Protein AF-A0A7S3LMA9-F1 (afdb_monomer_lite)

Organism: NCBI:txid215587

InterPro domains:
  IPR025423 TMEM205-like [PF13664] (25-108)

Secondary structure (DSSP, 8-state):
--HHHHHHHHHHHHHHHHHHHHHHHHHHHHHTSHHHHHHH-HHHHHHHHHHHHHHHHHHHHHHHHHHHHHHHHHTTT-TT-HHHHHHHHHHHHHHHIIIIIHHHHHHHHHHHHHSTT-----HHHHHHHSSS-HHHHHHHHHHHHHHHHHHHHHHHHHHH-

Structure (mmCIF, N/CA/C/O backbone):
data_AF-A0A7S3LMA9-F1
#
_entry.id   AF-A0A7S3LMA9-F1
#
loop_
_atom_site.group_PDB
_atom_site.id
_atom_site.type_symbol
_atom_site.label_atom_id
_atom_site.label_alt_id
_atom_site.label_comp_id
_atom_site.label_asym_id
_atom_site.label_entity_id
_atom_site.label_seq_id
_atom_site.pdbx_PDB_ins_code
_atom_site.Cartn_x
_atom_site.Cartn_y
_atom_site.Cartn_z
_atom_site.occupancy
_atom_site.B_iso_or_equiv
_atom_site.auth_seq_id
_atom_site.auth_comp_id
_atom_site.auth_asym_id
_atom_site.auth_atom_id
_atom_site.pdbx_PDB_model_num
ATOM 1 N N . MET A 1 1 ? 25.477 -12.170 -20.378 1.00 53.78 1 MET A N 1
ATOM 2 C CA . MET A 1 1 ? 24.029 -12.416 -20.550 1.00 53.78 1 MET A CA 1
ATOM 3 C C . MET A 1 1 ? 23.521 -11.482 -21.631 1.00 53.78 1 MET A C 1
ATOM 5 O O . MET A 1 1 ? 24.075 -10.394 -21.752 1.00 53.78 1 MET A O 1
ATOM 9 N N . SER A 1 2 ? 22.587 -11.912 -22.485 1.00 58.75 2 SER A N 1
ATOM 10 C CA . SER A 1 2 ? 22.041 -10.996 -23.489 1.00 58.75 2 SER A CA 1
ATOM 11 C C . SER A 1 2 ? 21.098 -10.002 -22.797 1.00 58.75 2 SER A C 1
ATOM 13 O O . SER A 1 2 ? 20.383 -10.389 -21.873 1.00 58.75 2 SER A O 1
ATOM 15 N N . PRO A 1 3 ? 21.054 -8.738 -23.244 1.00 67.06 3 PRO A N 1
ATOM 16 C CA . PRO A 1 3 ? 20.243 -7.694 -22.613 1.00 67.06 3 PRO A CA 1
ATOM 17 C C . PRO A 1 3 ? 18.728 -7.974 -22.615 1.00 67.06 3 PRO A C 1
ATOM 19 O O . PRO A 1 3 ? 17.987 -7.276 -21.928 1.00 67.06 3 PRO A O 1
ATOM 22 N N . SER A 1 4 ? 18.255 -8.974 -23.371 1.00 68.25 4 SER A N 1
ATOM 23 C CA . SER A 1 4 ? 16.872 -9.459 -23.305 1.00 68.25 4 SER A CA 1
ATOM 24 C C . SER A 1 4 ? 16.601 -10.303 -22.057 1.00 68.25 4 SER A C 1
ATOM 26 O O . SER A 1 4 ? 15.597 -10.085 -21.393 1.00 68.25 4 SER A O 1
ATOM 28 N N . VAL A 1 5 ? 17.522 -11.199 -21.680 1.00 68.19 5 VAL A N 1
ATOM 29 C CA . VAL A 1 5 ? 17.339 -12.124 -20.545 1.00 68.19 5 VAL A CA 1
ATOM 30 C C . VAL A 1 5 ? 17.259 -11.367 -19.217 1.00 68.19 5 VAL A C 1
ATOM 32 O O . VAL A 1 5 ? 16.445 -11.704 -18.361 1.00 68.19 5 VAL A O 1
ATOM 35 N N . ASP A 1 6 ? 18.051 -10.303 -19.067 1.00 81.50 6 ASP A N 1
ATOM 36 C CA . ASP A 1 6 ? 18.039 -9.472 -17.858 1.00 81.50 6 ASP A CA 1
ATOM 37 C C . ASP A 1 6 ? 16.720 -8.691 -17.721 1.00 81.50 6 ASP A C 1
ATOM 39 O O . ASP A 1 6 ? 16.210 -8.509 -16.616 1.00 81.50 6 ASP A O 1
ATOM 43 N N . ARG A 1 7 ? 16.127 -8.263 -18.843 1.00 81.00 7 ARG A N 1
ATOM 44 C CA . ARG A 1 7 ? 14.847 -7.542 -18.855 1.00 81.00 7 ARG A CA 1
ATOM 45 C C . ARG A 1 7 ? 13.675 -8.462 -18.521 1.00 81.00 7 ARG A C 1
ATOM 47 O O . ARG A 1 7 ? 12.833 -8.079 -17.712 1.00 81.00 7 ARG A O 1
ATOM 54 N N . ASP A 1 8 ? 13.655 -9.660 -19.098 1.00 87.31 8 ASP A N 1
ATOM 55 C CA . ASP A 1 8 ? 12.601 -10.650 -18.857 1.00 87.31 8 ASP A CA 1
ATOM 56 C C . ASP A 1 8 ? 12.612 -11.119 -17.394 1.00 87.31 8 ASP A C 1
ATOM 58 O O . ASP A 1 8 ? 11.560 -11.256 -16.768 1.00 87.31 8 ASP A O 1
ATOM 62 N N . LEU A 1 9 ? 13.804 -11.292 -16.808 1.00 90.38 9 LEU A N 1
ATOM 63 C CA . LEU A 1 9 ? 13.952 -11.630 -15.392 1.00 90.38 9 LEU A CA 1
ATOM 64 C C . LEU A 1 9 ? 13.442 -10.509 -14.476 1.00 90.38 9 LEU A C 1
ATOM 66 O O . LEU A 1 9 ? 12.729 -10.790 -13.513 1.00 90.38 9 LEU A O 1
ATOM 70 N N . LEU A 1 10 ? 13.782 -9.247 -14.767 1.00 89.38 10 LEU A N 1
ATOM 71 C CA . LEU A 1 10 ? 13.290 -8.101 -13.994 1.00 89.38 10 LEU A CA 1
ATOM 72 C C . LEU A 1 10 ? 11.765 -8.005 -14.053 1.00 89.38 10 LEU A C 1
ATOM 74 O O . LEU A 1 10 ? 11.132 -7.853 -13.012 1.00 89.38 10 LEU A O 1
ATOM 78 N N . GLN A 1 11 ? 11.183 -8.170 -15.242 1.00 90.12 11 GLN A N 1
ATOM 79 C CA . GLN A 1 11 ? 9.736 -8.143 -15.432 1.00 90.12 11 GLN A CA 1
ATOM 80 C C . GLN A 1 11 ? 9.042 -9.298 -14.695 1.00 90.12 11 GLN A C 1
ATOM 82 O O . GLN A 1 11 ? 8.014 -9.093 -14.054 1.00 90.12 11 GLN A O 1
ATOM 87 N N . LEU A 1 12 ? 9.619 -10.506 -14.713 1.00 92.62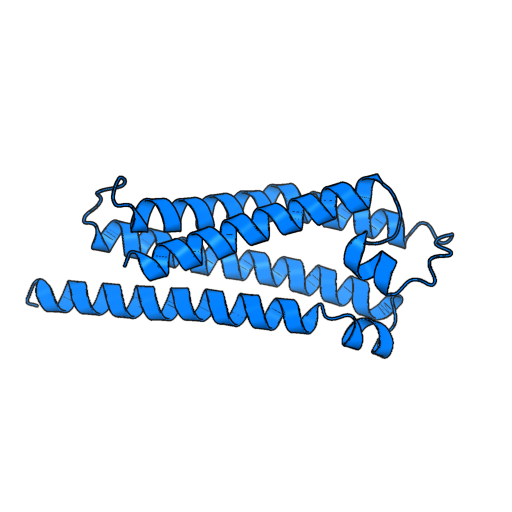 12 LEU A N 1
ATOM 88 C CA . LEU A 1 12 ? 9.094 -11.642 -13.953 1.00 92.62 12 LEU A CA 1
ATOM 89 C C . LEU A 1 12 ? 9.118 -11.374 -12.441 1.00 92.62 12 LEU A C 1
ATOM 91 O O . LEU A 1 12 ? 8.131 -11.635 -11.754 1.00 92.62 12 LEU A O 1
ATOM 95 N N . LEU A 1 13 ? 10.223 -10.839 -11.916 1.00 94.00 13 LEU A N 1
ATOM 96 C CA . LEU A 1 13 ? 10.338 -10.492 -10.497 1.00 94.00 13 LEU A CA 1
ATOM 97 C C . LEU A 1 13 ? 9.341 -9.394 -10.106 1.00 94.00 13 LEU A C 1
ATOM 99 O O . LEU A 1 13 ? 8.673 -9.509 -9.080 1.00 94.00 13 LEU A O 1
ATOM 103 N N . GLU A 1 14 ? 9.204 -8.361 -10.932 1.00 91.75 14 GLU A N 1
ATOM 104 C CA . GLU A 1 14 ? 8.261 -7.256 -10.739 1.00 91.75 14 GLU A CA 1
ATOM 105 C C . GLU A 1 14 ? 6.811 -7.766 -10.723 1.00 91.75 14 GLU A C 1
ATOM 107 O O . GLU A 1 14 ? 6.051 -7.436 -9.807 1.00 91.75 14 GLU A O 1
ATOM 112 N N . LEU A 1 15 ? 6.462 -8.680 -11.637 1.00 93.38 15 LEU A N 1
ATOM 113 C CA . LEU A 1 15 ? 5.166 -9.360 -11.664 1.00 93.38 15 LEU A CA 1
ATOM 114 C C . LEU A 1 15 ? 4.925 -10.200 -10.404 1.00 93.38 15 LEU A C 1
ATOM 116 O O . LEU A 1 15 ? 3.843 -10.132 -9.816 1.00 93.38 15 LEU A O 1
ATOM 120 N N . MET A 1 16 ? 5.913 -10.991 -9.973 1.00 94.94 16 MET A N 1
ATOM 121 C CA . MET A 1 16 ? 5.802 -11.842 -8.784 1.00 94.94 16 MET A CA 1
ATOM 122 C C . MET A 1 16 ? 5.588 -11.013 -7.516 1.00 94.94 16 MET A C 1
ATOM 124 O O . MET A 1 16 ? 4.695 -11.318 -6.721 1.00 94.94 16 MET A O 1
ATOM 128 N N . VAL A 1 17 ? 6.376 -9.951 -7.329 1.00 95.75 17 VAL A N 1
ATOM 129 C CA . VAL A 1 17 ? 6.264 -9.081 -6.152 1.00 95.75 17 VAL A CA 1
ATOM 130 C C . VAL A 1 17 ? 4.928 -8.337 -6.167 1.00 95.75 17 VAL A C 1
ATOM 132 O O . VAL A 1 17 ? 4.225 -8.344 -5.157 1.00 95.75 17 VAL A O 1
ATOM 135 N N . SER A 1 18 ? 4.527 -7.770 -7.306 1.00 93.38 18 SER A N 1
ATOM 136 C CA . SER A 1 18 ? 3.254 -7.049 -7.448 1.00 93.38 18 SER A CA 1
ATOM 137 C C . SER A 1 18 ? 2.039 -7.961 -7.229 1.00 93.38 18 SER A C 1
ATOM 139 O O . SER A 1 18 ? 1.097 -7.598 -6.522 1.00 93.38 18 SER A O 1
ATOM 141 N N . SER A 1 19 ? 2.088 -9.197 -7.736 1.00 91.56 19 SER A N 1
ATOM 142 C CA . SER A 1 19 ? 1.064 -10.217 -7.468 1.00 91.56 19 SER A CA 1
ATOM 143 C C . SER A 1 19 ? 1.009 -10.586 -5.982 1.00 91.56 19 SER A C 1
ATOM 145 O O . SER A 1 19 ? -0.074 -10.729 -5.412 1.00 91.56 19 SER A O 1
ATOM 147 N N . GLY A 1 20 ? 2.169 -10.679 -5.324 1.00 92.62 20 GLY A N 1
ATOM 148 C CA . GLY A 1 20 ? 2.267 -10.871 -3.877 1.00 92.62 20 GLY A CA 1
ATOM 149 C C . GLY A 1 20 ? 1.618 -9.732 -3.084 1.00 92.62 20 GLY A C 1
ATOM 150 O O . GLY A 1 20 ? 0.868 -9.993 -2.144 1.00 92.62 20 GLY A O 1
ATOM 151 N N . ILE A 1 21 ? 1.827 -8.476 -3.492 1.00 94.12 21 ILE A N 1
ATOM 152 C CA . ILE A 1 21 ? 1.172 -7.300 -2.894 1.00 94.12 21 ILE A CA 1
ATOM 153 C C . ILE A 1 21 ? -0.352 -7.399 -3.034 1.00 94.12 21 ILE A C 1
ATOM 155 O O . ILE A 1 21 ? -1.077 -7.173 -2.057 1.00 94.12 21 ILE A O 1
ATOM 159 N N . ALA A 1 22 ? -0.854 -7.759 -4.219 1.00 90.25 22 ALA A N 1
ATOM 160 C CA . ALA A 1 22 ? -2.286 -7.928 -4.454 1.00 90.25 22 ALA A CA 1
ATOM 161 C C . ALA A 1 22 ? -2.875 -9.027 -3.554 1.00 90.25 22 ALA A C 1
ATOM 163 O O . ALA A 1 22 ? -3.861 -8.795 -2.849 1.00 90.25 22 ALA A O 1
ATOM 164 N N . PHE A 1 23 ? -2.223 -10.191 -3.498 1.00 92.19 23 PHE A N 1
ATOM 165 C CA . PHE A 1 23 ? -2.639 -11.306 -2.649 1.00 92.19 23 PHE A CA 1
ATOM 166 C C . PHE A 1 23 ? -2.664 -10.930 -1.160 1.00 92.19 23 PHE A C 1
ATOM 168 O O . PHE A 1 23 ? -3.670 -11.151 -0.484 1.00 92.19 23 PHE A O 1
ATOM 175 N N . ILE A 1 24 ? -1.593 -10.310 -0.651 1.00 93.12 24 ILE A N 1
ATOM 176 C CA . ILE A 1 24 ? -1.495 -9.880 0.753 1.00 93.12 24 ILE A CA 1
ATOM 177 C C . ILE A 1 24 ? -2.569 -8.835 1.079 1.00 93.12 24 ILE A C 1
ATOM 179 O O . ILE A 1 24 ? -3.166 -8.897 2.153 1.00 93.12 24 ILE A O 1
ATOM 183 N N . SER A 1 25 ? -2.859 -7.909 0.158 1.00 90.62 25 SER A N 1
ATOM 184 C CA . SER A 1 25 ? -3.933 -6.916 0.324 1.00 90.62 25 SER A CA 1
ATOM 185 C C . SER A 1 25 ? -5.294 -7.585 0.483 1.00 90.62 25 SER A C 1
ATOM 187 O O . SER A 1 25 ? -6.013 -7.302 1.440 1.00 90.62 25 SER A O 1
ATOM 189 N N . ILE A 1 26 ? -5.632 -8.505 -0.425 1.00 89.44 26 ILE A N 1
ATOM 190 C CA . ILE A 1 26 ? -6.898 -9.248 -0.399 1.00 89.44 26 ILE A CA 1
ATOM 191 C C . ILE A 1 26 ? -7.014 -10.042 0.906 1.00 89.44 26 ILE A C 1
ATOM 193 O O . ILE A 1 26 ? -8.012 -9.934 1.618 1.00 89.44 26 ILE A O 1
ATOM 197 N N . TRP A 1 27 ? -5.972 -10.797 1.257 1.00 90.38 27 TRP A N 1
ATOM 198 C CA . TRP A 1 27 ? -5.922 -11.573 2.494 1.00 90.38 27 TRP A CA 1
ATOM 199 C C . TRP A 1 27 ? -6.110 -10.698 3.740 1.00 90.38 27 TRP A C 1
ATOM 201 O O . TRP A 1 27 ? -6.865 -11.054 4.648 1.00 90.38 27 TRP A O 1
ATOM 211 N N . PHE A 1 28 ? -5.478 -9.523 3.770 1.00 87.38 28 PHE A N 1
ATOM 212 C CA . PHE A 1 28 ? -5.611 -8.588 4.879 1.00 87.38 28 PHE A CA 1
ATOM 213 C C . PHE A 1 28 ? -7.059 -8.109 5.044 1.00 87.38 28 PHE A C 1
ATOM 215 O O . PHE A 1 28 ? -7.576 -8.137 6.162 1.00 87.38 28 PHE A O 1
ATOM 222 N N . PHE A 1 29 ? -7.747 -7.768 3.947 1.00 83.12 29 PHE A N 1
ATOM 223 C CA . PHE A 1 29 ? -9.176 -7.427 3.968 1.00 83.12 29 PHE A CA 1
ATOM 224 C C . PHE A 1 29 ? -10.048 -8.570 4.506 1.00 83.12 29 PHE A C 1
ATOM 226 O O . PHE A 1 29 ? -10.951 -8.323 5.307 1.00 83.12 29 PHE A O 1
ATOM 233 N N . PHE A 1 30 ? -9.758 -9.822 4.140 1.00 84.12 30 PHE A N 1
ATOM 234 C CA . PHE A 1 30 ? -10.477 -10.981 4.680 1.00 84.12 30 PHE A CA 1
ATOM 235 C C . PHE A 1 30 ? -10.329 -11.110 6.200 1.00 84.12 30 PHE A C 1
ATOM 237 O O . PHE A 1 30 ? -11.311 -11.385 6.897 1.00 84.12 30 PHE A O 1
ATOM 244 N N . ILE A 1 31 ? -9.130 -10.872 6.737 1.00 83.19 31 ILE A N 1
ATOM 245 C CA . ILE A 1 31 ? -8.900 -10.912 8.188 1.00 83.19 31 ILE A CA 1
ATOM 246 C C . ILE A 1 31 ? -9.608 -9.768 8.912 1.00 83.19 31 ILE A C 1
ATOM 248 O O . ILE A 1 31 ? -10.100 -9.962 10.024 1.00 83.19 31 ILE A O 1
ATOM 252 N N . GLN A 1 32 ? -9.723 -8.600 8.277 1.00 77.88 32 GLN A N 1
ATOM 253 C CA . GLN A 1 32 ? -10.482 -7.475 8.830 1.00 77.88 32 GLN A CA 1
ATOM 254 C C . GLN A 1 32 ? -12.004 -7.704 8.815 1.00 77.88 32 GLN A C 1
ATOM 256 O O . GLN A 1 32 ? -12.750 -6.849 9.292 1.00 77.88 32 GLN A O 1
ATOM 261 N N . SER A 1 33 ? -12.490 -8.823 8.263 1.00 77.38 33 SER A N 1
ATOM 262 C CA . SER A 1 33 ? -13.919 -9.017 8.035 1.00 77.38 33 SER A CA 1
ATOM 263 C C . SER A 1 33 ? -14.750 -9.006 9.333 1.00 77.38 33 SER A C 1
ATOM 265 O O . SER A 1 33 ? -14.332 -9.545 10.368 1.00 77.38 33 SER A O 1
ATOM 267 N N . PRO A 1 34 ? -15.997 -8.493 9.278 1.00 73.00 34 PRO A N 1
ATOM 268 C CA . PRO A 1 34 ? -16.928 -8.486 10.412 1.00 73.00 34 PRO A CA 1
ATOM 269 C C . PRO A 1 34 ? -17.173 -9.861 11.053 1.00 73.00 34 PRO A C 1
ATOM 271 O O . PRO A 1 34 ? -17.554 -9.953 12.221 1.00 73.00 34 PRO A O 1
ATOM 274 N N . SER A 1 35 ? -16.961 -10.944 10.298 1.00 80.25 35 SER A N 1
ATOM 275 C CA . SER A 1 35 ? -17.131 -12.322 10.770 1.00 80.25 35 SER A CA 1
ATOM 276 C C . SER A 1 35 ? -16.162 -12.667 11.908 1.00 80.25 35 SER A C 1
ATOM 278 O O . SER A 1 35 ? -16.572 -13.232 12.924 1.00 80.25 35 SER A O 1
ATOM 280 N N . LEU A 1 36 ? -14.889 -12.265 11.790 1.00 77.50 36 LEU A N 1
ATOM 281 C CA . LEU A 1 36 ? -13.886 -12.489 12.836 1.00 77.50 36 LEU A CA 1
ATOM 282 C C . LEU A 1 36 ? -14.148 -11.626 14.073 1.00 77.50 36 LEU A C 1
ATOM 284 O O . LEU A 1 36 ? -13.987 -12.111 15.196 1.00 77.50 36 LEU A O 1
ATOM 288 N N . PHE A 1 37 ? -14.619 -10.388 13.881 1.00 78.31 37 PHE A N 1
ATOM 289 C CA . PHE A 1 37 ? -15.006 -9.506 14.985 1.00 78.31 37 PHE A CA 1
ATOM 290 C C . PHE A 1 37 ? -16.114 -10.130 15.844 1.00 78.31 37 PHE A C 1
ATOM 292 O O . PHE A 1 37 ? -15.985 -10.184 17.068 1.00 78.31 37 PHE A O 1
ATOM 299 N N . LYS A 1 38 ? -17.164 -10.674 15.207 1.00 79.12 38 LYS A N 1
ATOM 300 C CA . LYS A 1 38 ? -18.276 -11.346 15.903 1.00 79.12 38 LYS A CA 1
ATOM 301 C C . LYS A 1 38 ? -17.819 -12.546 16.738 1.00 79.12 38 LYS A C 1
ATOM 303 O O . LYS A 1 38 ? -18.371 -12.776 17.807 1.00 79.12 38 LYS A O 1
ATOM 308 N N . ARG A 1 39 ? -16.822 -13.305 16.270 1.00 84.00 39 ARG A N 1
ATOM 309 C CA . ARG A 1 39 ? -16.335 -14.517 16.956 1.00 84.00 39 ARG A CA 1
ATOM 310 C C . ARG A 1 39 ? -15.395 -14.222 18.124 1.00 84.00 39 ARG A C 1
ATOM 312 O O . ARG A 1 39 ? -15.478 -14.884 19.151 1.00 84.00 39 ARG A O 1
ATOM 319 N N . LEU A 1 40 ? -14.476 -13.269 17.963 1.00 83.31 40 LEU A N 1
ATOM 320 C CA . LEU A 1 40 ? -13.443 -12.979 18.966 1.00 83.31 40 LEU A CA 1
ATOM 321 C C . LEU A 1 40 ? -13.884 -11.944 20.008 1.00 83.31 40 LEU A C 1
ATOM 323 O O . LEU A 1 40 ? -13.316 -11.893 21.102 1.00 83.31 40 LEU A O 1
ATOM 327 N N . GLY A 1 41 ? -14.876 -11.118 19.667 1.00 80.50 41 GLY A N 1
ATOM 328 C CA . GLY A 1 41 ? -15.298 -9.973 20.463 1.00 80.50 41 GLY A CA 1
ATOM 329 C C . GLY A 1 41 ? -14.306 -8.805 20.401 1.00 80.50 41 GLY A C 1
ATOM 330 O O . GLY A 1 41 ? -13.112 -8.964 20.123 1.00 80.50 41 GLY A O 1
ATOM 331 N N . ARG A 1 42 ? -14.798 -7.596 20.704 1.00 76.69 42 ARG A N 1
ATOM 332 C CA . ARG A 1 42 ? -14.043 -6.330 20.589 1.00 76.69 42 ARG A CA 1
ATOM 333 C C . ARG A 1 42 ? -12.722 -6.339 21.368 1.00 76.69 42 ARG A C 1
ATOM 335 O O . ARG A 1 42 ? -11.706 -5.897 20.841 1.00 76.69 42 ARG A O 1
ATOM 342 N N . GLN A 1 43 ? -12.714 -6.871 22.593 1.00 79.12 43 GLN A N 1
ATOM 343 C CA . GLN A 1 43 ? -11.545 -6.828 23.486 1.00 79.12 43 GLN A CA 1
ATOM 344 C C . GLN A 1 43 ? -10.331 -7.602 22.956 1.00 79.12 43 GLN A C 1
ATOM 346 O O . GLN A 1 43 ? -9.200 -7.179 23.179 1.00 79.12 43 GLN A O 1
ATOM 351 N N . LYS A 1 44 ? -10.551 -8.714 22.244 1.00 83.31 44 LYS A N 1
ATOM 352 C CA . LYS A 1 44 ? -9.470 -9.517 21.650 1.00 83.31 44 LYS A CA 1
ATOM 353 C C . LYS A 1 44 ? -9.179 -9.095 20.215 1.00 83.31 44 LYS A C 1
ATOM 355 O O . LYS A 1 44 ? -8.018 -9.008 19.828 1.00 83.31 44 LYS A O 1
ATOM 360 N N . PHE A 1 45 ? -10.221 -8.798 19.438 1.00 83.25 45 PHE A N 1
ATOM 361 C CA . PHE A 1 45 ? -10.080 -8.455 18.026 1.00 83.25 45 PHE A CA 1
ATOM 362 C C . PHE A 1 45 ? -9.310 -7.148 17.814 1.00 83.25 45 PHE A C 1
ATOM 364 O O . PHE A 1 45 ? -8.386 -7.114 17.006 1.00 83.25 45 PHE A O 1
ATOM 371 N N . VAL A 1 46 ? -9.641 -6.080 18.553 1.00 80.75 46 VAL A N 1
ATOM 372 C CA . VAL A 1 46 ? -9.047 -4.752 18.320 1.00 80.75 46 VAL A CA 1
ATOM 373 C C . VAL A 1 46 ? -7.518 -4.765 18.483 1.00 80.75 46 VAL A C 1
ATOM 375 O O . VAL A 1 46 ? -6.839 -4.366 17.537 1.00 80.75 46 VAL A O 1
ATOM 378 N N . PRO A 1 47 ? -6.927 -5.266 19.589 1.00 83.19 47 PRO A N 1
ATOM 379 C CA . PRO A 1 47 ? -5.470 -5.314 19.730 1.00 83.19 47 PRO A CA 1
ATOM 380 C C . PRO A 1 47 ? -4.774 -6.152 18.649 1.00 83.19 47 PRO A C 1
ATOM 382 O O . PRO A 1 47 ? -3.732 -5.737 18.135 1.00 83.19 47 PRO A O 1
ATOM 385 N N . ILE A 1 48 ? -5.363 -7.295 18.271 1.00 87.12 48 ILE A N 1
ATOM 386 C CA . ILE A 1 48 ? -4.844 -8.160 17.201 1.00 87.12 48 ILE A CA 1
ATOM 387 C C . ILE A 1 48 ? -4.823 -7.391 15.878 1.00 87.12 48 ILE A C 1
ATOM 389 O O . ILE A 1 48 ? -3.784 -7.323 15.222 1.00 87.12 48 ILE A O 1
ATOM 393 N N . MET A 1 49 ? -5.929 -6.733 15.523 1.00 85.94 49 MET A N 1
ATOM 394 C CA . MET A 1 49 ? -6.018 -5.944 14.296 1.00 85.94 49 MET A CA 1
ATOM 395 C C . MET A 1 49 ? -5.056 -4.764 14.281 1.00 85.94 49 MET A C 1
ATOM 397 O O . MET A 1 49 ? -4.449 -4.489 13.248 1.00 85.94 49 MET A O 1
ATOM 401 N N . MET A 1 50 ? -4.853 -4.085 15.411 1.00 85.56 50 MET A N 1
ATOM 402 C CA . MET A 1 50 ? -3.865 -3.009 15.505 1.00 85.56 50 MET A CA 1
ATOM 403 C C . MET A 1 50 ? -2.442 -3.524 15.254 1.00 85.56 50 MET A C 1
ATOM 405 O O . MET A 1 50 ? -1.659 -2.857 14.574 1.00 85.56 50 MET A O 1
ATOM 409 N N . HIS A 1 51 ? -2.095 -4.699 15.788 1.00 89.06 51 HIS A N 1
ATOM 410 C CA . HIS A 1 51 ? -0.778 -5.301 15.581 1.00 89.06 51 HIS A CA 1
ATOM 411 C C . HIS A 1 51 ? -0.591 -5.760 14.131 1.00 89.06 51 HIS A C 1
ATOM 413 O O . HIS A 1 51 ? 0.408 -5.413 13.499 1.00 89.06 51 HIS A O 1
ATOM 419 N N . LEU A 1 52 ? -1.588 -6.456 13.578 1.00 90.06 52 LEU A N 1
ATOM 420 C CA . LEU A 1 52 ? -1.590 -6.899 12.186 1.00 90.06 52 LEU A CA 1
ATOM 421 C C . LEU A 1 52 ? -1.538 -5.726 11.210 1.00 90.06 52 LEU A C 1
ATOM 423 O O . LEU A 1 52 ? -0.795 -5.797 10.243 1.00 90.06 52 LEU A O 1
ATOM 427 N N . THR A 1 53 ? -2.243 -4.625 11.477 1.00 89.44 53 THR A N 1
ATOM 428 C CA . THR A 1 53 ? -2.199 -3.422 10.629 1.00 89.44 53 THR A CA 1
ATOM 429 C C . THR A 1 53 ? -0.790 -2.836 10.573 1.00 89.44 53 THR A C 1
ATOM 431 O O . THR A 1 53 ? -0.295 -2.512 9.497 1.00 89.44 53 THR A O 1
ATOM 434 N N . LYS A 1 54 ? -0.089 -2.754 11.712 1.00 90.06 54 LYS A N 1
ATOM 435 C CA . LYS A 1 54 ? 1.310 -2.296 11.731 1.00 90.06 54 LYS A CA 1
ATOM 436 C C . LYS A 1 54 ? 2.226 -3.227 10.941 1.00 90.06 54 LYS A C 1
ATOM 438 O O . LYS A 1 54 ? 3.094 -2.745 10.219 1.00 90.06 54 LYS A O 1
ATOM 443 N N . LEU A 1 55 ? 2.062 -4.540 11.108 1.00 92.62 55 LEU A N 1
ATOM 444 C CA . LEU A 1 55 ? 2.859 -5.529 10.385 1.00 92.62 55 LEU A CA 1
ATOM 445 C C . LEU A 1 55 ? 2.591 -5.459 8.878 1.00 92.62 55 LEU A C 1
ATOM 447 O O . LEU A 1 55 ? 3.536 -5.412 8.099 1.00 92.62 55 LEU A O 1
ATOM 451 N N . PHE A 1 56 ? 1.321 -5.371 8.486 1.00 92.56 56 PHE A N 1
ATOM 452 C CA . PHE A 1 56 ? 0.886 -5.222 7.104 1.00 92.56 56 PHE A CA 1
ATOM 453 C C . PHE A 1 56 ? 1.569 -4.031 6.437 1.00 92.56 56 PHE A C 1
ATOM 455 O O . PHE A 1 56 ? 2.272 -4.219 5.453 1.00 92.56 56 PHE A O 1
ATOM 462 N N . PHE A 1 57 ? 1.470 -2.825 7.006 1.00 92.31 57 PHE A N 1
ATOM 463 C CA . PHE A 1 57 ? 2.094 -1.650 6.391 1.00 92.31 57 PHE A CA 1
ATOM 464 C C . PHE A 1 57 ? 3.622 -1.741 6.324 1.00 92.31 57 PHE A C 1
ATOM 466 O O . PHE A 1 57 ? 4.198 -1.314 5.327 1.00 92.31 57 PHE A O 1
ATOM 473 N N . LYS A 1 58 ? 4.283 -2.359 7.314 1.00 94.25 58 LYS A N 1
ATOM 474 C CA . LYS A 1 58 ? 5.731 -2.634 7.245 1.00 94.25 58 LYS A CA 1
ATOM 475 C C . LYS A 1 58 ? 6.086 -3.519 6.053 1.00 94.25 58 LYS A C 1
ATOM 477 O O . LYS A 1 58 ? 7.008 -3.194 5.312 1.00 94.25 58 LYS A O 1
ATOM 482 N N . VAL A 1 59 ? 5.352 -4.616 5.8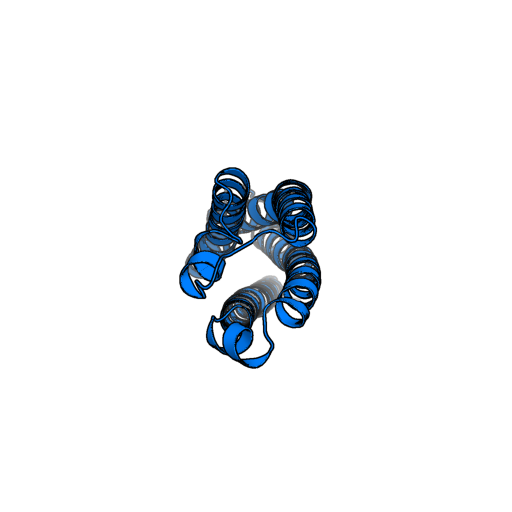68 1.00 95.44 59 VAL A N 1
ATOM 483 C CA . VAL A 1 59 ? 5.548 -5.530 4.735 1.00 95.44 59 VAL A CA 1
ATOM 484 C C . VAL A 1 59 ? 5.257 -4.809 3.420 1.00 95.44 59 VAL A C 1
ATOM 486 O O . VAL A 1 59 ? 6.072 -4.867 2.504 1.00 95.44 59 VAL A O 1
ATOM 489 N N . MET A 1 60 ? 4.158 -4.053 3.345 1.00 95.12 60 MET A N 1
ATOM 490 C CA . MET A 1 60 ? 3.797 -3.303 2.144 1.00 95.12 60 MET A CA 1
ATOM 491 C C . MET A 1 60 ? 4.846 -2.265 1.761 1.00 95.12 60 MET A C 1
ATOM 493 O O . MET A 1 60 ? 5.113 -2.126 0.573 1.00 95.12 60 MET A O 1
ATOM 497 N N . VAL A 1 61 ? 5.482 -1.576 2.716 1.00 96.50 61 VAL A N 1
ATOM 498 C CA . VAL A 1 61 ? 6.586 -0.651 2.408 1.00 96.50 61 VAL A CA 1
ATOM 499 C C . VAL A 1 61 ? 7.745 -1.384 1.742 1.00 96.50 61 VAL A C 1
ATOM 501 O O . VAL A 1 61 ? 8.238 -0.918 0.721 1.00 96.50 61 VAL A O 1
ATOM 504 N N . VAL A 1 62 ? 8.161 -2.538 2.272 1.00 97.06 62 VAL A N 1
ATOM 505 C CA . VAL A 1 62 ? 9.270 -3.315 1.692 1.00 97.06 62 VAL A CA 1
ATOM 506 C C . VAL A 1 62 ? 8.927 -3.797 0.281 1.00 97.06 62 VAL A C 1
ATOM 508 O O . VAL A 1 62 ? 9.736 -3.653 -0.636 1.00 97.06 62 VAL A O 1
ATOM 511 N N . LEU A 1 63 ? 7.719 -4.327 0.081 1.00 96.94 63 LEU A N 1
ATOM 512 C CA . LEU A 1 63 ? 7.297 -4.831 -1.226 1.00 96.94 63 LEU A CA 1
ATOM 513 C C . LEU A 1 63 ? 7.123 -3.699 -2.250 1.00 96.94 63 LEU A C 1
ATOM 515 O O . LEU A 1 63 ? 7.657 -3.798 -3.350 1.00 96.94 63 LEU A O 1
ATOM 519 N N . ASN A 1 64 ? 6.458 -2.595 -1.890 1.00 96.19 64 ASN A N 1
ATOM 520 C CA . ASN A 1 64 ? 6.297 -1.439 -2.783 1.00 96.19 64 ASN A CA 1
ATOM 521 C C . ASN A 1 64 ? 7.643 -0.772 -3.107 1.00 96.19 64 ASN A C 1
ATOM 523 O O . ASN A 1 64 ? 7.843 -0.330 -4.239 1.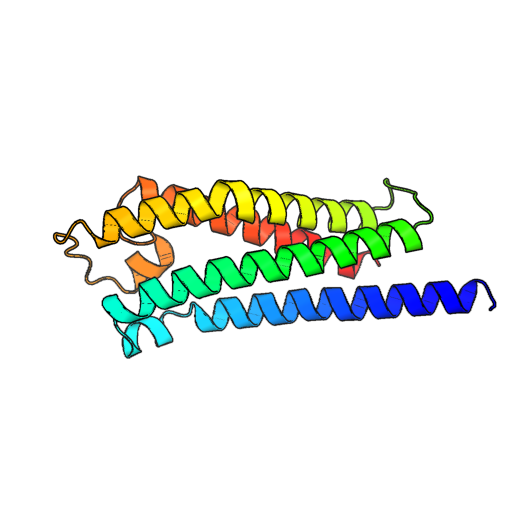00 96.19 64 ASN A O 1
ATOM 527 N N . ALA A 1 65 ? 8.580 -0.726 -2.153 1.00 96.81 65 ALA A N 1
ATOM 528 C CA . ALA A 1 65 ? 9.942 -0.263 -2.410 1.00 96.81 65 ALA A CA 1
ATOM 529 C C . ALA A 1 65 ? 10.641 -1.165 -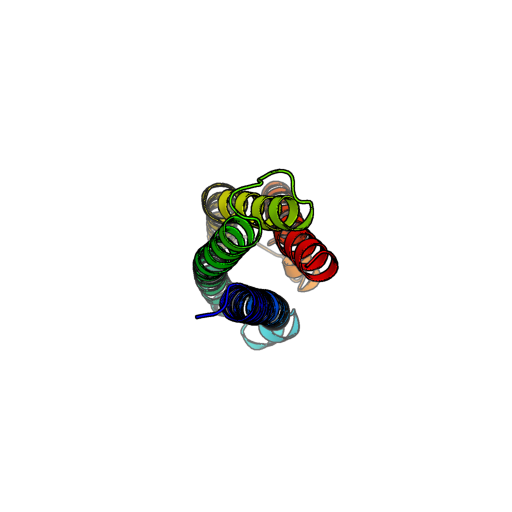3.432 1.00 96.81 65 ALA A C 1
ATOM 531 O O . ALA A 1 65 ? 11.260 -0.667 -4.367 1.00 96.81 65 ALA A O 1
ATOM 532 N N . THR A 1 66 ? 10.491 -2.484 -3.284 1.00 96.50 66 THR A N 1
ATOM 533 C CA . THR A 1 66 ? 11.061 -3.470 -4.209 1.00 96.50 66 THR A CA 1
ATOM 534 C C . THR A 1 66 ? 10.498 -3.288 -5.618 1.00 96.50 66 THR A C 1
ATOM 536 O O . THR A 1 66 ? 11.277 -3.163 -6.556 1.00 96.50 66 THR A O 1
ATOM 539 N N . VAL A 1 67 ? 9.172 -3.174 -5.772 1.00 95.75 67 VAL A N 1
ATOM 540 C CA . VAL A 1 67 ? 8.529 -2.900 -7.073 1.00 95.75 67 VAL A CA 1
ATOM 541 C C . VAL A 1 67 ? 9.015 -1.580 -7.668 1.00 95.75 67 VAL A C 1
ATOM 543 O O . VAL A 1 67 ? 9.376 -1.530 -8.837 1.00 95.75 67 VAL A O 1
ATOM 546 N N . SER A 1 68 ? 9.106 -0.519 -6.861 1.00 95.19 68 SER A N 1
ATOM 547 C CA . SER A 1 68 ? 9.591 0.786 -7.331 1.00 95.19 68 SER A CA 1
ATOM 548 C C . SER A 1 68 ? 11.027 0.707 -7.851 1.00 95.19 68 SER A C 1
ATOM 550 O O . SER A 1 68 ? 11.325 1.241 -8.915 1.00 95.19 68 SER A O 1
ATOM 552 N N . VAL A 1 69 ? 11.918 0.018 -7.128 1.00 94.75 69 VAL A N 1
ATOM 553 C CA . VAL A 1 69 ? 13.312 -0.182 -7.549 1.00 94.75 69 VAL A CA 1
ATOM 554 C C . VAL A 1 69 ? 13.381 -1.024 -8.821 1.00 94.75 69 VAL A C 1
ATOM 556 O O . VAL A 1 69 ? 14.080 -0.635 -9.753 1.00 94.75 69 VAL A O 1
ATOM 559 N N . LEU A 1 70 ? 12.641 -2.135 -8.892 1.00 93.62 70 LEU A N 1
ATOM 560 C CA . LEU A 1 70 ? 12.601 -2.991 -10.081 1.00 93.62 70 LEU A CA 1
ATOM 561 C C . LEU A 1 70 ? 12.103 -2.220 -11.308 1.00 93.62 70 LEU A C 1
ATOM 563 O O . LEU A 1 70 ? 12.779 -2.235 -12.334 1.00 93.62 70 LEU A O 1
ATOM 567 N N . SER A 1 71 ? 11.017 -1.457 -11.171 1.00 92.56 71 SER A N 1
ATOM 568 C CA . SER A 1 71 ? 10.465 -0.634 -12.251 1.00 92.56 71 SER A CA 1
ATOM 569 C C . SER A 1 71 ? 11.448 0.446 -12.715 1.00 92.56 71 SER A C 1
ATOM 571 O O . SER A 1 71 ? 11.625 0.642 -13.915 1.00 92.56 71 SER A O 1
ATOM 573 N N . ILE A 1 72 ? 12.146 1.121 -11.791 1.00 92.56 72 ILE A N 1
ATOM 574 C CA . ILE A 1 72 ? 13.180 2.124 -12.112 1.00 92.56 72 ILE A CA 1
ATOM 575 C C . ILE A 1 72 ? 14.363 1.492 -12.862 1.00 92.56 72 ILE A C 1
ATOM 577 O O . ILE A 1 72 ? 14.888 2.070 -13.816 1.00 92.56 72 ILE A O 1
ATOM 581 N N . VAL A 1 73 ? 14.805 0.306 -12.437 1.00 92.06 73 VAL A N 1
ATOM 582 C CA . VAL A 1 73 ? 15.912 -0.409 -13.086 1.00 92.06 73 VAL A CA 1
ATOM 583 C C . VAL A 1 73 ? 15.486 -0.908 -14.471 1.00 92.06 73 VAL A C 1
ATOM 585 O O . VAL A 1 73 ? 16.215 -0.699 -15.443 1.00 92.06 73 VAL A O 1
ATOM 588 N N . ARG A 1 74 ? 14.283 -1.486 -14.596 1.00 89.88 74 ARG A N 1
ATOM 589 C CA . ARG A 1 74 ? 13.697 -1.947 -15.867 1.00 89.88 74 ARG A CA 1
ATOM 590 C C . ARG A 1 74 ? 13.535 -0.799 -16.864 1.00 89.88 74 ARG A C 1
ATOM 592 O O . ARG A 1 74 ? 13.867 -0.964 -18.039 1.00 89.88 74 ARG A O 1
ATOM 599 N N . SER A 1 75 ? 13.091 0.371 -16.401 1.00 87.00 75 SER A N 1
ATOM 600 C CA . SER A 1 75 ? 12.934 1.581 -17.220 1.00 87.00 75 SER A CA 1
ATOM 601 C C . SER A 1 75 ? 14.247 2.309 -17.514 1.00 87.00 75 SER A C 1
ATOM 603 O O . SER A 1 75 ? 14.234 3.358 -18.153 1.00 87.00 75 SER A O 1
ATOM 605 N N . ARG A 1 76 ? 15.397 1.761 -17.088 1.00 87.06 76 ARG A N 1
ATOM 606 C CA . ARG A 1 76 ? 16.730 2.363 -17.258 1.00 87.06 76 ARG A CA 1
ATOM 607 C C . ARG A 1 76 ? 16.807 3.788 -16.699 1.00 87.06 76 ARG A C 1
ATOM 609 O O . ARG A 1 76 ? 17.408 4.663 -17.318 1.00 87.06 76 ARG A O 1
ATOM 616 N N . LEU A 1 77 ? 16.218 4.004 -15.521 1.00 83.94 77 LEU A N 1
ATOM 617 C CA . LEU A 1 77 ? 16.167 5.294 -14.821 1.00 83.94 77 LEU A CA 1
ATOM 618 C C . LEU A 1 77 ? 15.308 6.366 -15.521 1.00 83.94 77 LEU A C 1
ATOM 620 O O . LEU A 1 77 ? 15.466 7.558 -15.256 1.00 83.94 77 LEU A O 1
ATOM 624 N N . VAL A 1 78 ? 14.371 5.969 -16.389 1.00 84.19 78 VAL A N 1
ATOM 625 C CA . VAL A 1 78 ? 13.391 6.886 -16.990 1.00 84.19 78 VAL A CA 1
ATOM 626 C C . VAL A 1 78 ? 12.167 7.002 -16.076 1.00 84.19 78 VAL A C 1
ATOM 628 O O . VAL A 1 78 ? 11.206 6.245 -16.174 1.00 84.19 78 VAL A O 1
ATOM 631 N N . PHE A 1 79 ? 12.179 8.000 -15.191 1.00 81.25 79 PHE A N 1
ATOM 632 C CA . PHE A 1 79 ? 11.145 8.195 -14.161 1.00 81.25 79 PHE A CA 1
ATOM 633 C C . PHE A 1 79 ? 9.761 8.611 -14.684 1.00 81.25 79 PHE A C 1
ATOM 635 O O . PHE A 1 79 ? 8.792 8.558 -13.932 1.00 81.25 79 PHE A O 1
ATOM 642 N N . HIS A 1 80 ? 9.651 9.031 -15.947 1.00 85.94 80 HIS A N 1
ATOM 643 C CA . HIS A 1 80 ? 8.380 9.430 -16.564 1.00 85.94 80 HIS A CA 1
ATOM 644 C C . HIS A 1 80 ? 7.630 8.268 -17.229 1.00 85.94 80 HIS A C 1
ATOM 646 O O . HIS A 1 80 ? 6.548 8.483 -17.773 1.00 85.94 80 HIS A O 1
ATOM 652 N N . GLU A 1 81 ? 8.180 7.048 -17.206 1.00 90.00 81 GLU A N 1
ATOM 653 C CA . GLU A 1 81 ? 7.454 5.870 -17.681 1.00 90.00 81 GLU A CA 1
ATOM 654 C C . GLU A 1 81 ? 6.171 5.684 -16.840 1.00 90.00 81 GLU A C 1
ATOM 656 O O . GLU A 1 81 ? 6.259 5.627 -15.610 1.00 90.00 81 GLU A O 1
ATOM 661 N N . PRO A 1 82 ? 4.980 5.573 -17.459 1.00 92.19 82 PRO A N 1
ATOM 662 C CA . PRO A 1 82 ? 3.712 5.501 -16.733 1.00 92.19 82 PRO A CA 1
ATOM 663 C C . PRO A 1 82 ? 3.636 4.398 -15.665 1.00 92.19 82 PRO A C 1
ATOM 665 O O . PRO A 1 82 ? 3.122 4.645 -14.573 1.00 92.19 82 PRO A O 1
ATOM 668 N N . SER A 1 83 ? 4.179 3.205 -15.932 1.00 92.38 83 SER A N 1
ATOM 669 C CA . SER A 1 83 ? 4.228 2.109 -14.952 1.00 92.38 83 SER A CA 1
ATOM 670 C C . SER A 1 83 ? 5.154 2.441 -13.776 1.00 92.38 83 SER A C 1
ATOM 672 O O . SER A 1 83 ? 4.766 2.227 -12.626 1.00 92.38 83 SER A O 1
ATOM 674 N N . THR A 1 84 ? 6.314 3.059 -14.023 1.00 93.69 84 THR A N 1
ATOM 675 C CA . THR A 1 84 ? 7.215 3.556 -12.968 1.00 93.69 84 THR A CA 1
ATOM 676 C C . THR A 1 84 ? 6.549 4.643 -12.117 1.00 93.69 84 THR A C 1
ATOM 678 O O . THR A 1 84 ? 6.622 4.594 -10.887 1.00 93.69 84 THR A O 1
ATOM 681 N N . VAL A 1 85 ? 5.829 5.587 -12.732 1.00 95.56 85 VAL A N 1
ATOM 682 C CA . VAL A 1 85 ? 5.065 6.617 -12.003 1.00 95.56 85 VAL A CA 1
ATOM 683 C C . VAL A 1 85 ? 3.988 5.982 -11.116 1.00 95.56 85 VAL A C 1
ATOM 685 O O . VAL A 1 85 ? 3.836 6.377 -9.959 1.00 95.56 85 VAL A O 1
ATOM 688 N N . ALA A 1 86 ? 3.272 4.972 -11.618 1.00 95.94 86 ALA A N 1
ATOM 689 C CA . ALA A 1 86 ? 2.244 4.263 -10.858 1.00 95.94 86 ALA A CA 1
ATOM 690 C C . ALA A 1 86 ? 2.820 3.496 -9.650 1.00 95.94 86 ALA A C 1
ATOM 692 O O . ALA A 1 86 ? 2.274 3.593 -8.546 1.00 95.94 86 ALA A O 1
ATOM 693 N N . ALA A 1 87 ? 3.959 2.810 -9.819 1.00 94.81 87 ALA A N 1
ATOM 694 C CA . ALA A 1 87 ? 4.672 2.147 -8.721 1.00 94.81 87 ALA A CA 1
ATOM 695 C C . ALA A 1 87 ? 5.119 3.146 -7.642 1.00 94.81 87 ALA A C 1
ATOM 697 O O . ALA A 1 87 ? 4.906 2.922 -6.447 1.00 94.81 87 ALA A O 1
ATOM 698 N N . LEU A 1 88 ? 5.678 4.287 -8.057 1.00 95.94 88 LEU A N 1
ATOM 699 C CA . LEU A 1 88 ? 6.101 5.346 -7.141 1.00 95.94 88 LEU A CA 1
ATOM 700 C C . LEU A 1 88 ? 4.920 5.974 -6.401 1.00 95.94 88 LEU A C 1
ATOM 702 O O . LEU A 1 88 ? 5.013 6.221 -5.198 1.00 95.94 88 LEU A O 1
ATOM 706 N N . PHE A 1 89 ? 3.792 6.189 -7.077 1.00 97.00 89 PHE A N 1
ATOM 707 C CA . PHE A 1 89 ? 2.571 6.673 -6.440 1.00 97.00 89 PHE A CA 1
ATOM 708 C C . PHE A 1 89 ? 2.066 5.703 -5.362 1.00 97.00 89 PHE A C 1
ATOM 710 O O . PHE A 1 89 ? 1.715 6.132 -4.255 1.00 97.00 89 PHE A O 1
ATOM 717 N N . ALA A 1 90 ? 2.082 4.397 -5.644 1.00 96.31 90 ALA A N 1
ATOM 718 C CA . ALA A 1 90 ? 1.730 3.382 -4.658 1.00 96.31 90 ALA A CA 1
ATOM 719 C C . ALA A 1 90 ? 2.685 3.398 -3.456 1.00 96.31 90 ALA A C 1
ATOM 721 O O . ALA A 1 90 ? 2.242 3.365 -2.304 1.00 96.31 90 ALA A O 1
ATOM 722 N N . MET A 1 91 ? 3.990 3.530 -3.705 1.00 97.31 91 MET A N 1
ATOM 723 C CA . MET A 1 91 ? 5.006 3.631 -2.660 1.00 97.31 91 MET A CA 1
ATOM 724 C C . MET A 1 91 ? 4.815 4.874 -1.784 1.00 97.31 91 MET A C 1
ATOM 726 O O . MET A 1 91 ? 4.757 4.758 -0.561 1.00 97.31 91 MET A O 1
ATOM 730 N N . VAL A 1 92 ? 4.637 6.056 -2.381 1.00 97.25 92 VAL A N 1
ATOM 731 C CA . VAL A 1 92 ? 4.379 7.308 -1.648 1.00 97.25 92 VAL A CA 1
ATOM 732 C C . VAL A 1 92 ? 3.105 7.195 -0.811 1.00 97.25 92 VAL A C 1
ATOM 734 O O . VAL A 1 92 ? 3.117 7.533 0.375 1.00 97.25 92 VAL A O 1
ATOM 737 N N . SER A 1 93 ? 2.030 6.651 -1.385 1.00 96.56 93 SER A N 1
ATOM 738 C CA . SER A 1 93 ? 0.780 6.400 -0.659 1.00 96.56 93 SER A CA 1
ATOM 739 C C . SER A 1 93 ? 1.006 5.479 0.543 1.00 96.56 93 SER A C 1
ATOM 741 O O . SER A 1 93 ? 0.525 5.763 1.641 1.00 96.56 93 SER A O 1
ATOM 743 N N . THR A 1 94 ? 1.797 4.417 0.368 1.00 95.62 94 THR A N 1
ATOM 744 C CA . THR A 1 94 ? 2.155 3.470 1.435 1.00 95.62 94 THR A CA 1
ATOM 745 C C . THR A 1 94 ? 2.951 4.147 2.549 1.00 95.62 94 THR A C 1
ATOM 747 O O . THR A 1 94 ? 2.638 3.961 3.725 1.00 95.62 94 THR A O 1
ATOM 750 N N . LEU A 1 95 ? 3.954 4.960 2.199 1.00 96.88 95 LEU A N 1
ATOM 751 C CA . LEU A 1 95 ? 4.789 5.685 3.157 1.00 96.88 95 LEU A CA 1
ATOM 752 C C . LEU A 1 95 ? 3.964 6.675 3.982 1.00 96.88 95 LEU A C 1
ATOM 754 O O . LEU A 1 95 ? 4.054 6.677 5.212 1.00 96.88 95 LEU A O 1
ATOM 758 N N . ILE A 1 96 ? 3.123 7.480 3.327 1.00 95.81 96 ILE A N 1
ATOM 759 C CA . ILE A 1 96 ? 2.244 8.425 4.025 1.00 95.81 96 ILE A CA 1
ATOM 760 C C . ILE A 1 96 ? 1.313 7.663 4.973 1.00 95.81 96 ILE A C 1
ATOM 762 O O . ILE A 1 96 ? 1.159 8.050 6.137 1.00 95.81 96 ILE A O 1
ATOM 766 N N . ASN A 1 97 ? 0.746 6.541 4.522 1.00 93.19 97 ASN A N 1
ATOM 767 C CA . ASN A 1 97 ? -0.124 5.740 5.371 1.00 93.19 97 ASN A CA 1
ATOM 768 C C . ASN A 1 97 ? 0.634 5.183 6.587 1.00 93.19 97 ASN A C 1
ATOM 770 O O . ASN A 1 97 ? 0.195 5.361 7.720 1.00 93.19 97 ASN A O 1
ATOM 774 N N . MET A 1 98 ? 1.806 4.579 6.378 1.00 93.75 98 MET A N 1
ATOM 775 C CA . MET A 1 98 ? 2.592 3.935 7.432 1.00 93.75 98 MET A CA 1
ATOM 776 C C . MET A 1 98 ? 3.136 4.915 8.478 1.00 93.75 98 MET A C 1
ATOM 778 O O . MET A 1 98 ? 3.115 4.601 9.670 1.00 93.75 98 MET A O 1
ATOM 782 N N . PHE A 1 99 ? 3.639 6.075 8.053 1.00 94.12 99 PHE A N 1
ATOM 783 C CA . PHE A 1 99 ? 4.347 6.999 8.944 1.00 94.12 99 PHE A CA 1
ATOM 784 C C . PHE A 1 99 ? 3.467 8.118 9.499 1.00 94.12 99 PHE A C 1
ATOM 786 O O . PHE A 1 99 ? 3.769 8.646 10.568 1.00 94.12 99 PHE A O 1
ATOM 793 N N . ILE A 1 100 ? 2.372 8.472 8.820 1.00 93.88 100 ILE A N 1
ATOM 794 C CA . ILE A 1 100 ? 1.540 9.620 9.206 1.00 93.88 100 ILE A CA 1
ATOM 795 C C . ILE A 1 100 ? 0.141 9.167 9.612 1.00 93.88 100 ILE A C 1
ATOM 797 O O . ILE A 1 100 ? -0.299 9.446 10.729 1.00 93.88 100 ILE A O 1
ATOM 801 N N . VAL A 1 101 ? -0.570 8.467 8.729 1.00 91.88 101 VAL A N 1
ATOM 802 C CA . VAL A 1 101 ? -2.010 8.226 8.904 1.00 91.88 101 VAL A CA 1
ATOM 803 C C . VAL A 1 101 ? -2.283 7.104 9.906 1.00 91.88 101 VAL A C 1
ATOM 805 O O . VAL A 1 101 ? -3.001 7.315 10.884 1.00 91.88 101 VAL A O 1
ATOM 808 N N . VAL A 1 102 ? -1.674 5.931 9.727 1.00 89.38 102 VAL A N 1
ATOM 809 C CA . VAL A 1 102 ? -1.867 4.753 10.589 1.00 89.38 102 VAL A CA 1
ATOM 810 C C . VAL A 1 102 ? -1.453 5.025 12.035 1.00 89.38 102 VAL A C 1
ATOM 812 O O . VAL A 1 102 ? -2.239 4.700 12.926 1.00 89.38 102 VAL A O 1
ATOM 815 N N . PRO A 1 103 ? -0.299 5.654 12.344 1.00 89.31 103 PRO A N 1
ATOM 816 C CA . PRO A 1 103 ? 0.046 5.975 13.727 1.00 89.31 103 PRO A CA 1
ATOM 817 C C . PRO A 1 103 ? -1.001 6.870 14.401 1.00 89.31 103 PRO A C 1
ATOM 819 O O . PRO A 1 103 ? -1.375 6.613 15.547 1.00 89.31 103 PRO A O 1
ATOM 822 N N . ARG A 1 104 ? -1.530 7.870 13.679 1.00 89.00 104 ARG A N 1
ATOM 823 C CA . ARG A 1 104 ? -2.596 8.758 14.173 1.00 89.00 104 ARG A CA 1
ATOM 824 C C . ARG A 1 104 ? -3.910 8.006 14.384 1.00 89.00 104 ARG A C 1
ATOM 826 O O . ARG A 1 104 ? -4.509 8.130 15.451 1.00 89.00 104 ARG A O 1
ATOM 833 N N . ALA A 1 105 ? -4.322 7.188 13.417 1.00 86.44 105 ALA A N 1
ATOM 834 C CA . ALA A 1 105 ? -5.537 6.378 13.498 1.00 86.44 105 ALA A CA 1
ATOM 835 C C . ALA A 1 105 ? -5.480 5.373 14.660 1.00 86.44 105 ALA A C 1
ATOM 837 O O . ALA A 1 105 ? -6.418 5.276 15.449 1.00 86.44 105 ALA A O 1
ATOM 838 N N . LEU A 1 106 ? -4.350 4.681 14.834 1.00 85.50 106 LEU A N 1
ATOM 839 C CA . LEU A 1 106 ? -4.152 3.730 15.929 1.00 85.50 106 LEU A CA 1
ATOM 840 C C . LEU A 1 106 ? -4.109 4.421 17.298 1.00 85.50 106 LEU A C 1
ATOM 842 O O . LEU A 1 106 ? -4.644 3.883 18.267 1.00 85.50 106 LEU A O 1
ATOM 846 N N . ALA A 1 107 ? -3.501 5.608 17.399 1.00 84.69 107 ALA A N 1
ATOM 847 C CA . ALA A 1 107 ? -3.510 6.388 18.635 1.00 84.69 107 ALA A CA 1
ATOM 848 C C . ALA A 1 107 ? -4.933 6.833 19.016 1.00 84.69 107 ALA A C 1
ATOM 850 O O . ALA A 1 107 ? -5.322 6.699 20.178 1.00 84.69 107 ALA A O 1
ATOM 851 N N . ALA A 1 10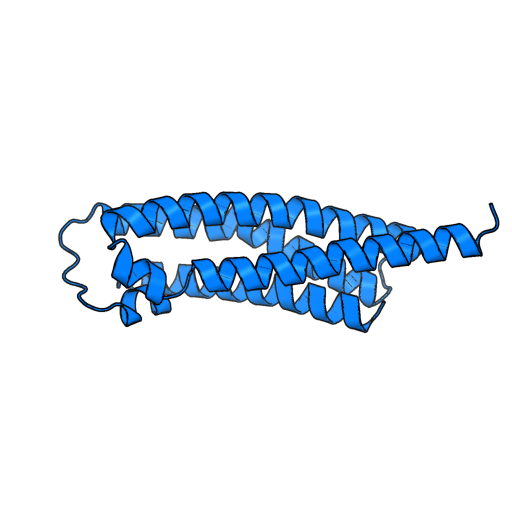8 ? -5.725 7.302 18.047 1.00 81.00 108 ALA A N 1
ATOM 852 C CA . ALA A 1 108 ? -7.125 7.674 18.257 1.00 81.00 108 ALA A CA 1
ATOM 853 C C . ALA A 1 108 ? -8.005 6.464 18.623 1.00 81.00 108 ALA A C 1
ATOM 855 O O . ALA A 1 108 ? -8.808 6.541 19.556 1.00 81.00 108 ALA A O 1
ATOM 856 N N . GLY A 1 109 ? -7.800 5.322 17.958 1.00 74.56 109 GLY A N 1
ATOM 857 C CA . GLY A 1 109 ? -8.491 4.070 18.270 1.00 74.56 109 GLY A CA 1
ATOM 858 C C . GLY A 1 109 ? -8.176 3.556 19.678 1.00 74.56 109 GLY A C 1
ATOM 859 O O . GLY A 1 109 ? -9.082 3.148 20.402 1.00 74.56 109 GLY A O 1
ATOM 860 N N . LYS A 1 110 ? -6.913 3.652 20.123 1.00 76.00 110 LYS A N 1
ATOM 861 C CA . LYS A 1 110 ? -6.521 3.269 21.491 1.00 76.00 110 LYS A CA 1
ATOM 862 C C . LYS A 1 110 ? -7.201 4.140 22.550 1.00 76.00 110 LYS A C 1
ATOM 864 O O . LYS A 1 110 ? -7.657 3.604 23.553 1.00 76.00 110 LYS A O 1
ATOM 869 N N . ARG A 1 111 ? -7.286 5.458 22.331 1.00 76.12 111 ARG A N 1
ATOM 870 C CA . ARG A 1 111 ? -7.980 6.383 23.249 1.00 76.12 111 ARG A CA 1
ATOM 871 C C . ARG A 1 111 ? -9.463 6.031 23.369 1.00 76.12 111 ARG A C 1
ATOM 873 O O . ARG A 1 111 ? -9.954 5.855 24.474 1.00 76.12 111 ARG A O 1
ATOM 880 N N . SER A 1 112 ? -10.125 5.801 22.238 1.00 69.56 112 SER A N 1
ATOM 881 C CA . SER A 1 112 ? -11.548 5.428 22.205 1.00 69.56 112 SER A CA 1
ATOM 882 C C . SER A 1 112 ? -11.827 4.049 22.817 1.00 69.56 112 SER A C 1
ATOM 884 O O . SER A 1 112 ? -12.931 3.789 23.269 1.00 69.56 112 SER A O 1
ATOM 886 N N . PHE A 1 113 ? -10.839 3.150 22.849 1.00 67.44 113 PHE A N 1
ATOM 887 C CA . PHE A 1 113 ? -10.947 1.868 23.553 1.00 67.44 113 PHE A CA 1
ATOM 888 C C . PHE A 1 113 ? -10.808 2.002 25.081 1.00 67.44 113 PHE A C 1
ATOM 890 O O . PHE A 1 113 ? -11.344 1.175 25.813 1.00 67.44 113 PHE A O 1
ATOM 897 N N . MET A 1 114 ? -10.068 3.005 25.567 1.00 69.00 114 MET A N 1
ATOM 898 C CA . MET A 1 114 ? -9.866 3.243 27.003 1.00 69.00 114 MET A CA 1
ATOM 899 C C . MET A 1 114 ? -11.028 4.008 27.644 1.00 69.00 114 MET A C 1
ATOM 901 O O . MET A 1 114 ? -11.301 3.801 28.827 1.00 69.00 114 MET A O 1
ATOM 905 N N . ASP A 1 115 ? -11.731 4.835 26.868 1.00 64.69 115 ASP A N 1
ATOM 906 C CA . ASP A 1 115 ? -12.999 5.446 27.265 1.00 64.69 115 ASP A CA 1
ATOM 907 C C . ASP A 1 115 ? -14.066 4.337 27.369 1.00 64.69 115 ASP A C 1
ATOM 909 O O . ASP A 1 115 ? -14.680 3.939 26.382 1.00 64.69 115 ASP A O 1
ATOM 913 N N . LYS A 1 116 ? -14.249 3.782 28.574 1.00 53.47 116 LYS A N 1
ATOM 914 C CA . LYS A 1 116 ? -15.123 2.629 28.886 1.00 53.47 116 LYS A CA 1
ATOM 915 C C . LYS A 1 116 ? -16.623 2.823 28.596 1.00 53.47 116 LYS A C 1
ATOM 917 O O . LYS A 1 116 ? -17.387 1.896 28.838 1.00 53.47 116 LYS A O 1
ATOM 922 N N . ASP A 1 117 ? -17.039 3.976 28.086 1.00 49.22 117 ASP A N 1
ATOM 923 C CA . ASP A 1 117 ? -18.451 4.375 27.970 1.00 49.22 117 ASP A CA 1
ATOM 924 C C . ASP A 1 117 ? -19.083 4.064 26.602 1.00 49.22 117 ASP A C 1
ATOM 926 O O . ASP A 1 117 ? -20.174 4.522 26.272 1.00 49.22 117 ASP A O 1
ATOM 930 N N . ASP A 1 118 ? -18.350 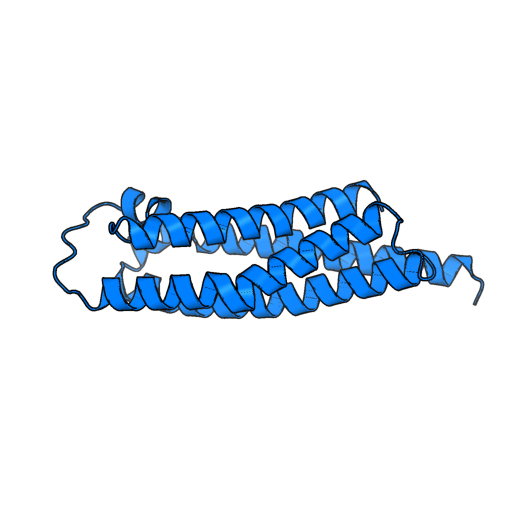3.324 25.769 1.00 51.31 118 ASP A N 1
ATOM 931 C CA . ASP A 1 118 ? -18.664 3.064 24.369 1.00 51.31 118 ASP A CA 1
ATOM 932 C C . ASP A 1 118 ? -19.877 2.129 24.169 1.00 51.31 118 ASP A C 1
ATOM 934 O O . ASP A 1 118 ? -19.651 0.957 23.863 1.00 51.31 118 ASP A O 1
ATOM 938 N N . ASN A 1 119 ? -21.124 2.578 24.363 1.00 44.75 119 ASN A N 1
ATOM 939 C CA . ASN A 1 119 ? -22.375 1.801 24.212 1.00 44.75 119 ASN A CA 1
ATOM 940 C C . ASN A 1 119 ? -22.674 1.379 22.744 1.00 44.75 119 ASN A C 1
ATOM 942 O O . ASN A 1 119 ? -23.823 1.270 22.315 1.00 44.75 119 ASN A O 1
ATOM 946 N N . THR A 1 120 ? -21.631 1.155 21.938 1.00 49.94 120 THR A N 1
ATOM 947 C CA . THR A 1 120 ? -21.700 0.776 20.527 1.00 49.94 120 THR A CA 1
ATOM 948 C C . THR A 1 120 ? -21.888 -0.732 20.366 1.00 49.94 120 THR A C 1
ATOM 950 O O . THR A 1 120 ? -20.948 -1.526 20.362 1.00 49.94 120 THR A O 1
ATOM 953 N N . THR A 1 121 ? -23.150 -1.129 20.210 1.00 50.88 121 THR A N 1
ATOM 954 C CA . THR A 1 121 ? -23.622 -2.505 19.942 1.00 50.88 121 THR A CA 1
ATOM 955 C C . THR A 1 121 ? -23.542 -2.898 18.450 1.00 50.88 121 THR A C 1
ATOM 957 O O . THR A 1 121 ? -23.752 -4.050 18.071 1.00 50.88 121 THR A O 1
ATOM 960 N N . SER A 1 122 ? -23.181 -1.935 17.604 1.00 53.56 122 SER A N 1
ATOM 961 C CA . SER A 1 122 ? -22.942 -1.970 16.162 1.00 53.56 122 SER A CA 1
ATOM 962 C C . SER A 1 122 ? -21.706 -2.690 15.596 1.00 53.56 122 SER A C 1
ATOM 964 O O . SER A 1 122 ? -20.657 -2.057 15.501 1.00 53.56 122 SER A O 1
ATOM 966 N N . VAL A 1 123 ? -21.763 -3.939 15.105 1.00 53.88 123 VAL A N 1
ATOM 967 C CA . VAL A 1 123 ? -20.655 -4.492 14.269 1.00 53.88 123 VAL A CA 1
ATOM 968 C C . VAL A 1 123 ? -20.424 -3.635 13.013 1.00 53.88 123 VAL A C 1
ATOM 970 O O . VAL A 1 123 ? -19.295 -3.500 12.540 1.00 53.88 123 VAL A O 1
ATOM 973 N N . GLN A 1 124 ? -21.500 -3.051 12.487 1.00 54.88 124 GLN A N 1
ATOM 974 C CA . GLN A 1 124 ? -21.479 -2.186 11.315 1.00 54.88 124 GLN A CA 1
ATOM 975 C C . GLN A 1 124 ? -20.807 -0.843 11.634 1.00 54.88 124 GLN A C 1
ATOM 977 O O . GLN A 1 124 ? -19.943 -0.408 10.877 1.00 54.88 124 GLN A O 1
ATOM 982 N N . ASP A 1 125 ? -21.088 -0.263 12.802 1.00 55.56 125 ASP A N 1
ATOM 983 C CA . ASP A 1 125 ? -20.464 0.992 13.251 1.00 55.56 125 ASP A CA 1
ATOM 984 C C . ASP A 1 125 ? -18.964 0.822 13.519 1.00 55.56 125 ASP A C 1
ATOM 986 O O . ASP A 1 125 ? -18.163 1.724 13.281 1.00 55.56 125 ASP A O 1
ATOM 990 N N . PHE A 1 126 ? -18.528 -0.359 13.960 1.00 56.22 126 PHE A N 1
ATOM 991 C CA . PHE A 1 126 ? -17.099 -0.634 14.092 1.00 56.22 126 PHE A CA 1
ATOM 992 C C . PHE A 1 126 ? -16.403 -0.765 12.727 1.00 56.22 126 PHE A C 1
ATOM 994 O O . PHE A 1 126 ? -15.312 -0.225 12.545 1.00 56.22 126 PHE A O 1
ATOM 1001 N N . ALA A 1 127 ? -17.033 -1.457 11.772 1.00 56.41 127 ALA A N 1
ATOM 1002 C CA . ALA A 1 127 ? -16.477 -1.678 10.438 1.00 56.41 127 ALA A CA 1
ATOM 1003 C C . ALA A 1 127 ? -16.451 -0.408 9.569 1.00 56.41 127 ALA A C 1
ATOM 1005 O O . ALA A 1 127 ? -15.567 -0.280 8.729 1.00 56.41 127 ALA A O 1
ATOM 1006 N N . ILE A 1 128 ? -17.405 0.510 9.765 1.00 55.53 128 ILE A N 1
ATOM 1007 C CA . ILE A 1 128 ? -17.536 1.743 8.973 1.00 55.53 128 ILE A CA 1
ATOM 1008 C C . ILE A 1 128 ? -16.887 2.945 9.680 1.00 55.53 128 ILE A C 1
ATOM 1010 O O . ILE A 1 128 ? -16.215 3.745 9.027 1.00 55.53 128 ILE A O 1
ATOM 1014 N N . ASP A 1 129 ? -17.040 3.071 11.004 1.00 52.91 129 ASP A N 1
ATOM 1015 C CA . ASP A 1 129 ? -16.679 4.293 11.741 1.00 52.91 129 ASP A CA 1
ATOM 1016 C C . ASP A 1 129 ? -15.476 4.137 12.688 1.00 52.91 129 ASP A C 1
ATOM 1018 O O . ASP A 1 129 ? -15.034 5.114 13.300 1.00 52.91 129 ASP A O 1
ATOM 1022 N N . GLY A 1 130 ? -14.911 2.932 12.828 1.00 53.41 130 GLY A N 1
ATOM 1023 C CA . GLY A 1 130 ? -13.707 2.714 13.636 1.00 53.41 130 GLY A CA 1
ATOM 1024 C C . GLY A 1 130 ? -13.884 3.027 15.129 1.00 53.41 130 GLY A C 1
ATOM 1025 O O . GLY A 1 130 ? -12.916 3.443 15.767 1.00 53.41 130 GLY A O 1
ATOM 1026 N N . ALA A 1 131 ? -15.091 2.792 15.671 1.00 53.78 131 ALA A N 1
ATOM 1027 C CA . ALA A 1 131 ? -15.530 3.042 17.058 1.00 53.78 131 ALA A CA 1
ATOM 1028 C C . ALA A 1 131 ? -16.142 4.436 17.369 1.00 53.78 131 ALA A C 1
ATOM 1030 O O . ALA A 1 131 ? -15.797 5.066 18.364 1.00 53.78 131 ALA A O 1
ATOM 1031 N N . SER A 1 132 ? -17.128 4.854 16.563 1.00 51.09 132 SER A N 1
ATOM 1032 C CA . SER A 1 132 ? -18.207 5.823 16.890 1.00 51.09 132 SER A CA 1
ATOM 1033 C C . SER A 1 132 ? -17.893 7.329 16.982 1.00 51.09 132 SER A C 1
ATOM 1035 O O . SER A 1 132 ? -18.765 8.136 16.658 1.00 51.09 132 SER A O 1
ATOM 1037 N N . LYS A 1 133 ? -16.679 7.772 17.341 1.00 58.28 133 LYS A N 1
ATOM 1038 C CA . LYS A 1 133 ? -16.388 9.222 17.428 1.00 58.28 133 LYS A CA 1
ATOM 1039 C C . LYS A 1 133 ? -16.115 9.826 16.036 1.00 58.28 133 LYS A C 1
ATOM 1041 O O . LYS A 1 133 ? -15.377 9.267 15.227 1.00 58.28 133 LYS A O 1
ATOM 1046 N N . SER A 1 134 ? -16.644 11.020 15.744 1.00 56.12 134 SER A N 1
ATOM 1047 C CA . SER A 1 134 ? -16.467 11.695 14.437 1.00 56.12 134 SER A CA 1
ATOM 1048 C C . SER A 1 134 ? -14.994 11.823 14.001 1.00 56.12 134 SER A C 1
ATOM 1050 O O . SER A 1 134 ? -14.673 11.687 12.819 1.00 56.12 134 SER A O 1
ATOM 1052 N N . GLY A 1 135 ? -14.078 11.997 14.962 1.00 58.41 135 GLY A N 1
ATOM 1053 C CA . GLY A 1 135 ? -12.633 12.036 14.722 1.00 58.41 135 GLY A CA 1
ATOM 1054 C C . GLY A 1 135 ? -11.998 10.684 14.360 1.00 58.41 135 GLY A C 1
ATOM 1055 O O . GLY A 1 135 ? -11.062 10.653 13.562 1.00 58.41 135 GLY A O 1
ATOM 1056 N N . THR A 1 136 ? -12.494 9.557 14.890 1.00 69.56 136 THR A N 1
ATOM 1057 C CA . THR A 1 136 ? -12.003 8.219 14.501 1.00 69.56 136 THR A CA 1
ATOM 1058 C C . THR A 1 136 ? -12.497 7.827 13.115 1.00 69.56 136 THR A C 1
ATOM 1060 O O . THR A 1 136 ? -11.726 7.248 12.350 1.00 69.56 136 THR A O 1
ATOM 1063 N N . LYS A 1 137 ? -13.716 8.239 12.748 1.00 74.62 137 LYS A N 1
ATOM 1064 C CA . LYS A 1 137 ? -14.285 8.032 11.410 1.00 74.62 137 LYS A CA 1
ATOM 1065 C C . LYS A 1 137 ? -13.451 8.696 10.315 1.00 74.62 137 LYS A C 1
ATOM 1067 O O . LYS A 1 137 ? -13.061 8.030 9.359 1.00 74.62 137 LYS A O 1
ATOM 1072 N N . PHE A 1 138 ? -13.109 9.979 10.474 1.00 80.81 138 PHE A N 1
ATOM 1073 C CA . PHE A 1 138 ? -12.284 10.693 9.490 1.00 80.81 138 PHE A CA 1
ATOM 1074 C C . PHE A 1 138 ? -10.900 10.050 9.319 1.00 80.81 138 PHE A C 1
ATOM 1076 O O . PHE A 1 138 ? -10.425 9.863 8.199 1.00 80.81 138 PHE A O 1
ATOM 1083 N N . LEU A 1 139 ? -10.259 9.651 10.423 1.00 83.81 139 LEU A N 1
ATOM 1084 C CA . LEU A 1 139 ? -8.967 8.965 10.372 1.00 83.81 139 LEU A CA 1
ATOM 1085 C C . LEU A 1 139 ? -9.072 7.591 9.704 1.00 83.81 139 LEU A C 1
ATOM 1087 O O . LEU A 1 139 ? -8.202 7.251 8.907 1.00 83.81 139 LEU A O 1
ATOM 1091 N N . HIS A 1 140 ? -10.131 6.825 9.977 1.00 82.25 140 HIS A N 1
ATOM 1092 C CA . HIS A 1 140 ? -10.375 5.543 9.318 1.00 82.25 140 HIS A CA 1
ATOM 1093 C C . HIS A 1 140 ? -10.564 5.720 7.805 1.00 82.25 140 HIS A C 1
ATOM 1095 O O . HIS A 1 140 ? -9.872 5.074 7.022 1.00 82.25 140 HIS A O 1
ATOM 1101 N N . GLN A 1 141 ? -11.410 6.665 7.387 1.00 85.94 141 GLN A N 1
ATOM 1102 C CA . GLN A 1 141 ? -11.600 7.006 5.974 1.00 85.94 141 GLN A CA 1
ATOM 1103 C C . GLN A 1 141 ? -10.299 7.467 5.311 1.00 85.94 141 GLN A C 1
ATOM 1105 O O . GLN A 1 141 ? -10.025 7.093 4.174 1.00 85.94 141 GLN A O 1
ATOM 1110 N N . THR A 1 142 ? -9.460 8.216 6.033 1.00 88.06 142 THR A N 1
ATOM 1111 C CA . THR A 1 142 ? -8.136 8.621 5.543 1.00 88.06 142 THR A CA 1
ATOM 1112 C C . THR A 1 142 ? -7.235 7.401 5.334 1.00 88.06 142 THR A C 1
ATOM 1114 O O . THR A 1 142 ? -6.617 7.285 4.279 1.00 88.06 142 THR A O 1
ATOM 1117 N N . VAL A 1 143 ? -7.191 6.450 6.280 1.00 88.38 143 VAL A N 1
ATOM 1118 C CA . VAL A 1 143 ? -6.445 5.186 6.103 1.00 88.38 143 VAL A CA 1
ATOM 1119 C C . VAL A 1 143 ? -6.930 4.457 4.853 1.00 88.38 143 VAL A C 1
ATOM 1121 O O . VAL A 1 143 ? -6.103 4.052 4.037 1.00 88.38 143 VAL A O 1
ATOM 1124 N N . VAL A 1 144 ? -8.250 4.325 4.682 1.00 88.62 144 VAL A N 1
ATOM 1125 C CA . VAL A 1 144 ? -8.860 3.659 3.521 1.00 88.62 144 VAL A CA 1
ATOM 1126 C C . VAL A 1 144 ? -8.495 4.373 2.220 1.00 88.62 144 VAL A C 1
ATOM 1128 O O . VAL A 1 144 ? -8.080 3.709 1.277 1.00 88.62 144 VAL A O 1
ATOM 1131 N N . ALA A 1 145 ? -8.558 5.705 2.168 1.00 91.94 145 ALA A N 1
ATOM 1132 C CA . ALA A 1 145 ? -8.191 6.476 0.981 1.00 91.94 145 ALA A CA 1
ATOM 1133 C C . ALA A 1 145 ? -6.733 6.229 0.556 1.00 91.94 145 ALA A C 1
ATOM 1135 O O . ALA A 1 145 ? -6.464 5.984 -0.619 1.00 91.94 145 ALA A O 1
ATOM 1136 N N . PHE A 1 146 ? -5.792 6.206 1.504 1.00 92.56 146 PHE A N 1
ATOM 1137 C CA . PHE A 1 146 ? -4.393 5.887 1.200 1.00 92.56 146 PHE A CA 1
ATOM 1138 C C . PHE A 1 146 ? -4.174 4.409 0.852 1.00 92.56 146 PHE A C 1
ATOM 1140 O O . PHE A 1 146 ? -3.300 4.105 0.041 1.00 92.56 146 PHE A O 1
ATOM 1147 N N . VAL A 1 147 ? -4.961 3.483 1.413 1.00 91.12 147 VAL A N 1
ATOM 1148 C CA . VAL A 1 147 ? -4.962 2.076 0.971 1.00 91.12 147 VAL A CA 1
ATOM 1149 C C . VAL A 1 147 ? -5.458 1.970 -0.471 1.00 91.12 147 VAL A C 1
ATOM 1151 O O . VAL A 1 147 ? -4.832 1.269 -1.259 1.00 91.12 147 VAL A O 1
ATOM 1154 N N . LEU A 1 148 ? -6.522 2.685 -0.846 1.00 92.50 148 LEU A N 1
ATOM 1155 C CA . LEU A 1 148 ? -7.017 2.725 -2.225 1.00 92.50 148 LEU A CA 1
ATOM 1156 C C . LEU A 1 148 ? -5.992 3.347 -3.176 1.00 92.50 148 LEU A C 1
ATOM 1158 O O . LEU A 1 148 ? -5.805 2.827 -4.268 1.00 92.50 148 LEU A O 1
ATOM 1162 N N . GLY A 1 149 ? -5.282 4.399 -2.757 1.00 93.75 149 GLY A N 1
ATOM 1163 C CA . GLY A 1 149 ? -4.168 4.963 -3.526 1.00 93.75 149 GLY A CA 1
ATOM 1164 C C . GLY A 1 149 ? -3.027 3.959 -3.729 1.00 93.75 149 GLY A C 1
ATOM 1165 O O . GLY A 1 149 ? -2.563 3.768 -4.850 1.00 93.75 149 GLY A O 1
ATOM 1166 N N . MET A 1 150 ? -2.628 3.253 -2.667 1.00 94.75 150 MET A N 1
ATOM 1167 C CA . MET A 1 150 ? -1.614 2.194 -2.727 1.00 94.75 150 MET A CA 1
ATOM 1168 C C . MET A 1 150 ? -2.030 1.050 -3.663 1.00 94.75 150 MET A C 1
ATOM 1170 O O . MET A 1 150 ? -1.290 0.705 -4.579 1.00 94.75 150 MET A O 1
ATOM 1174 N N . VAL A 1 151 ? -3.209 0.458 -3.445 1.00 92.56 151 VAL A N 1
ATOM 1175 C CA . VAL A 1 151 ? -3.698 -0.684 -4.234 1.00 92.56 151 VAL A CA 1
ATOM 1176 C C . VAL A 1 151 ? -4.002 -0.258 -5.670 1.00 92.56 151 VAL A C 1
ATOM 1178 O O . VAL A 1 151 ? -3.624 -0.957 -6.601 1.00 92.56 151 VAL A O 1
ATOM 1181 N N . GLY A 1 152 ? -4.630 0.902 -5.865 1.00 93.31 152 GLY A N 1
ATOM 1182 C CA . GLY A 1 152 ? -4.929 1.455 -7.184 1.00 93.31 152 GLY A CA 1
ATOM 1183 C C . GLY A 1 152 ? -3.665 1.739 -7.991 1.00 93.31 152 GLY A C 1
ATOM 1184 O O . GLY A 1 152 ? -3.587 1.336 -9.147 1.00 93.31 152 GLY A O 1
ATOM 1185 N N . GLY A 1 153 ? -2.643 2.340 -7.373 1.00 94.19 153 GLY A N 1
ATOM 1186 C CA . GLY A 1 153 ? -1.337 2.529 -8.005 1.00 94.19 153 GLY A CA 1
ATOM 1187 C C . GLY A 1 153 ? -0.690 1.205 -8.416 1.00 94.19 153 GLY A C 1
ATOM 1188 O O . GLY A 1 153 ? -0.177 1.102 -9.525 1.00 94.19 153 GLY A O 1
ATOM 1189 N N . GLN A 1 154 ? -0.790 0.168 -7.579 1.00 93.12 154 GLN A N 1
ATOM 1190 C CA . GLN A 1 154 ? -0.274 -1.170 -7.897 1.00 93.12 154 GLN A CA 1
ATOM 1191 C C . GLN A 1 154 ? -1.038 -1.868 -9.025 1.00 93.12 154 GLN A C 1
ATOM 1193 O O . GLN A 1 154 ? -0.431 -2.489 -9.892 1.00 93.12 154 GLN A O 1
ATOM 1198 N N . VAL A 1 155 ? -2.365 -1.741 -9.061 1.00 93.31 155 VAL A N 1
ATOM 1199 C CA . VAL A 1 155 ? -3.173 -2.278 -10.166 1.00 93.31 155 VAL A CA 1
ATOM 1200 C C . VAL A 1 155 ? -2.829 -1.568 -11.473 1.00 93.31 155 VAL A C 1
ATOM 1202 O O . VAL A 1 155 ? -2.609 -2.228 -12.482 1.00 93.31 155 VAL A O 1
ATOM 1205 N N . ILE A 1 156 ? -2.732 -0.236 -11.463 1.00 95.44 156 ILE A N 1
ATOM 1206 C CA . ILE A 1 156 ? -2.345 0.540 -12.648 1.00 95.44 156 ILE A CA 1
ATOM 1207 C C . ILE A 1 156 ? -0.933 0.157 -13.100 1.00 95.44 156 ILE A C 1
ATOM 1209 O O . ILE A 1 156 ? -0.713 -0.039 -14.289 1.00 95.44 156 ILE A O 1
ATOM 1213 N N . HIS A 1 157 ? 0.005 0.002 -12.165 1.00 93.94 157 HIS A N 1
ATOM 1214 C CA . HIS A 1 157 ? 1.358 -0.456 -12.459 1.00 93.94 157 HIS A CA 1
ATOM 1215 C C . HIS A 1 157 ? 1.357 -1.805 -13.193 1.00 93.94 157 HIS A C 1
ATOM 1217 O O . HIS A 1 157 ? 1.933 -1.900 -14.271 1.00 93.94 157 HIS A O 1
ATOM 1223 N N . LEU A 1 158 ? 0.633 -2.800 -12.667 1.00 91.88 158 LEU A N 1
ATOM 1224 C CA . LEU A 1 158 ? 0.489 -4.123 -13.283 1.00 91.88 158 LEU A CA 1
ATOM 1225 C C . LEU A 1 158 ? -0.132 -4.086 -14.686 1.00 91.88 158 LEU A C 1
ATOM 1227 O O . LEU A 1 158 ? 0.232 -4.896 -15.528 1.00 91.88 158 LEU A O 1
ATOM 1231 N N . LEU A 1 159 ? -1.073 -3.173 -14.939 1.00 93.06 159 LEU A N 1
ATOM 1232 C CA . LEU A 1 159 ? -1.717 -3.029 -16.250 1.00 93.06 159 LEU A CA 1
ATOM 1233 C C . LEU A 1 159 ? -0.822 -2.346 -17.296 1.00 93.06 159 LEU A C 1
ATOM 1235 O O . LEU A 1 159 ? -1.087 -2.468 -18.489 1.00 93.06 159 LEU A O 1
ATOM 1239 N N . LEU A 1 160 ? 0.185 -1.591 -16.854 1.00 91.31 160 LEU A N 1
ATOM 1240 C CA . LEU A 1 160 ? 1.079 -0.801 -17.706 1.00 91.31 160 LEU A CA 1
ATOM 1241 C C . LEU A 1 160 ? 2.465 -1.439 -17.895 1.00 91.31 160 LEU A C 1
ATOM 1243 O O . LEU A 1 160 ? 3.302 -0.850 -18.583 1.00 91.31 160 LEU A O 1
ATOM 1247 N N . MET A 1 161 ? 2.725 -2.574 -17.244 1.00 84.56 161 MET A N 1
ATOM 1248 C CA . MET A 1 161 ? 3.991 -3.312 -17.291 1.00 84.56 161 MET A CA 1
ATOM 1249 C C . MET A 1 161 ? 4.055 -4.255 -18.494 1.00 84.56 161 MET A C 1
ATOM 1251 O O . MET A 1 161 ? 5.158 -4.367 -19.077 1.00 84.56 161 MET A O 1
#

Sequence (161 aa):
MSPSVDRDLLQLLELMVSSGIAFISIWFFFIQSPSLFKRLGRQKFVPIMMHLTKLFFKVMVVLNATVSVLSIVRSRLVFHEPSTVAALFAMVSTLINMFIVVPRALAAGKRSFMDKDDNTTSVQDFAIDGASKSGTKFLHQTVVAFVLGMVGGQVIHLLLM

Radius of gyration: 18.46 Å; chains: 1; bounding box: 48×27×52 Å

pLDDT: mean 83.38, std 13.86, range [44.75, 97.31]

Foldseek 3Di:
DPPVVVLVVLVVVLLVLLVVLVVLLVVLVVLLDLVVCVVQDPVRSLVVNLVVVLVSLVVLLVSLVSSLVSVCVSVVNPCPQQLNVLSVQLNVLSCCLNPPLSVVLSVVLVVLVVPPPQPPPDSPCCSQQVRDDPVNNVSVVSSVVSSCRNNVSSVSSSVRD